Protein AF-A0A948LTP9-F1 (afdb_monomer_lite)

pLDDT: mean 88.84, std 11.48, range [47.78, 98.75]

Foldseek 3Di:
DWFAAPNDTDDDDDDPLLDKDKDKDFAWAAACLVPPPADQFQTHGPDIDIWTDHDDNVVVSVVVVGPDDDDDDDDDVSVVLLVVQVVQVVVCVVVVVCVQADDFWPCVCSNVVVGRRSSNFKGWDPDFQAADAPDQKDKDWDQPLVVQWIKMWIFGRSNTRTTIMIGTTHGGDHPPD

Radius of gyration: 19.8 Å; chains: 1; bounding box: 47×35×59 Å

Structure (mmCIF, N/CA/C/O backbone):
data_AF-A0A948LTP9-F1
#
_entry.id   AF-A0A948LTP9-F1
#
loop_
_atom_site.group_PDB
_atom_site.id
_atom_site.type_symbol
_atom_site.label_atom_id
_atom_site.label_alt_id
_atom_site.label_comp_id
_atom_site.label_asym_id
_atom_site.label_entity_id
_atom_site.label_seq_id
_atom_site.pdbx_PDB_ins_code
_atom_site.Cartn_x
_atom_site.Cartn_y
_atom_site.Cartn_z
_atom_site.occupancy
_atom_site.B_iso_or_equiv
_atom_site.auth_seq_id
_atom_site.auth_comp_id
_atom_site.auth_asym_id
_atom_site.auth_atom_id
_atom_site.pdbx_PDB_model_num
ATOM 1 N N . MET A 1 1 ? 10.833 3.984 -25.593 1.00 68.31 1 MET A N 1
ATOM 2 C CA . MET A 1 1 ? 11.829 3.296 -24.743 1.00 68.31 1 MET A CA 1
ATOM 3 C C . MET A 1 1 ? 13.202 3.771 -25.177 1.00 68.31 1 MET A C 1
ATOM 5 O O . MET A 1 1 ? 13.417 3.860 -26.383 1.00 68.31 1 MET A O 1
ATOM 9 N N . THR A 1 2 ? 14.080 4.126 -24.237 1.00 71.56 2 THR A N 1
ATOM 10 C CA . THR A 1 2 ? 15.446 4.563 -24.564 1.00 71.56 2 THR A CA 1
ATOM 11 C C . THR A 1 2 ? 16.368 3.356 -24.528 1.00 71.56 2 THR A C 1
ATOM 13 O O . THR A 1 2 ? 16.469 2.669 -23.508 1.00 71.56 2 THR A O 1
ATOM 16 N N . PHE A 1 3 ? 17.008 3.082 -25.660 1.00 71.44 3 PHE A N 1
ATOM 17 C CA . PHE A 1 3 ? 18.052 2.076 -25.764 1.00 71.44 3 PHE A CA 1
ATOM 18 C C . PHE A 1 3 ? 19.396 2.755 -25.559 1.00 71.44 3 PHE A C 1
ATOM 20 O O . PHE A 1 3 ? 19.658 3.797 -26.155 1.00 71.44 3 PHE A O 1
ATOM 27 N N . VAL A 1 4 ? 20.246 2.153 -24.731 1.00 69.69 4 VAL A N 1
ATOM 28 C CA . VAL A 1 4 ? 21.626 2.611 -24.562 1.00 69.69 4 VAL A CA 1
ATOM 29 C C . VAL A 1 4 ? 22.533 1.657 -25.325 1.00 69.69 4 VAL A C 1
ATOM 31 O O . VAL A 1 4 ? 22.552 0.453 -25.042 1.00 69.69 4 VAL A O 1
ATOM 34 N N . ARG A 1 5 ? 23.288 2.189 -26.288 1.00 71.56 5 ARG A N 1
ATOM 35 C CA . ARG A 1 5 ? 24.304 1.449 -27.043 1.00 71.56 5 ARG A CA 1
ATOM 36 C C . ARG A 1 5 ? 25.608 2.240 -27.028 1.00 71.56 5 ARG A C 1
ATOM 38 O O . ARG A 1 5 ? 25.656 3.358 -27.525 1.00 71.56 5 ARG A O 1
ATOM 45 N N . ALA A 1 6 ? 26.659 1.665 -26.441 1.00 75.19 6 ALA A N 1
ATOM 46 C CA . ALA A 1 6 ? 27.977 2.309 -26.327 1.00 75.19 6 ALA A CA 1
ATOM 47 C C . ALA A 1 6 ? 27.932 3.740 -25.731 1.00 75.19 6 ALA A C 1
ATOM 49 O O . ALA A 1 6 ? 28.716 4.602 -26.115 1.00 75.19 6 ALA A O 1
ATOM 50 N N . GLY A 1 7 ? 27.001 3.995 -24.803 1.00 74.12 7 GLY A N 1
ATOM 51 C CA . GLY A 1 7 ? 26.814 5.305 -24.163 1.00 74.12 7 GLY A CA 1
ATOM 52 C C . GLY A 1 7 ? 25.967 6.309 -24.953 1.00 74.12 7 GLY A C 1
ATOM 53 O O . GLY A 1 7 ? 25.745 7.411 -24.465 1.00 74.12 7 GLY A O 1
ATOM 54 N N . ILE A 1 8 ? 25.474 5.940 -26.138 1.00 79.06 8 ILE A N 1
ATOM 55 C CA . ILE A 1 8 ? 24.546 6.755 -26.925 1.00 79.06 8 ILE A CA 1
ATOM 56 C C . ILE A 1 8 ? 23.117 6.330 -26.593 1.00 79.06 8 ILE A C 1
ATOM 58 O O . ILE A 1 8 ? 22.782 5.142 -26.639 1.00 79.06 8 ILE A O 1
ATOM 62 N N . GLU A 1 9 ? 22.289 7.313 -26.247 1.00 80.81 9 GLU A N 1
ATOM 63 C CA . GLU A 1 9 ? 20.853 7.141 -26.063 1.00 80.81 9 GLU A CA 1
ATOM 64 C C . GLU A 1 9 ? 20.137 7.233 -27.413 1.00 80.81 9 GLU A C 1
ATOM 66 O O . GLU A 1 9 ? 20.177 8.260 -28.089 1.00 80.81 9 GLU A O 1
ATOM 71 N N . GLU A 1 10 ? 19.450 6.161 -27.799 1.00 80.62 10 GLU A N 1
ATOM 72 C CA . GLU A 1 10 ? 18.602 6.129 -28.986 1.00 80.62 10 GLU A CA 1
ATOM 73 C C . GLU A 1 10 ? 17.141 5.929 -28.580 1.00 80.62 10 GLU A C 1
ATOM 75 O O . GLU A 1 10 ? 16.787 4.996 -27.847 1.00 80.62 10 GLU A O 1
ATOM 80 N N . VAL A 1 11 ? 16.263 6.791 -29.091 1.00 80.12 11 VAL A N 1
ATOM 81 C CA . VAL A 1 11 ? 14.817 6.653 -28.905 1.00 80.12 11 VAL A CA 1
ATOM 82 C C . VAL A 1 11 ? 14.257 5.818 -30.048 1.00 80.12 11 VAL A C 1
ATOM 84 O O . VAL A 1 11 ? 14.273 6.236 -31.202 1.00 80.12 11 VAL A O 1
ATOM 87 N N . HIS A 1 12 ? 13.725 4.642 -29.717 1.00 72.75 12 HIS A N 1
ATOM 88 C CA . HIS A 1 12 ? 13.066 3.763 -30.683 1.00 72.75 12 HIS A CA 1
ATOM 89 C C . HIS A 1 12 ? 11.556 3.728 -30.439 1.00 72.75 12 HIS A C 1
ATOM 91 O O . HIS A 1 12 ? 11.093 3.599 -29.297 1.00 72.75 12 HIS A O 1
ATOM 97 N N . HIS A 1 13 ? 10.791 3.799 -31.528 1.00 75.44 13 HIS A N 1
ATOM 98 C CA . HIS A 1 13 ? 9.351 3.562 -31.527 1.00 75.44 13 HIS A CA 1
ATOM 99 C C . HIS A 1 13 ? 9.099 2.064 -31.722 1.00 75.44 13 HIS A C 1
ATOM 101 O O . HIS A 1 13 ? 9.402 1.508 -32.774 1.00 75.44 13 HIS A O 1
ATOM 107 N N . ILE A 1 14 ? 8.580 1.411 -30.685 1.00 73.38 14 ILE A N 1
ATOM 108 C CA . ILE A 1 14 ? 8.280 -0.026 -30.653 1.00 73.38 14 ILE A CA 1
ATOM 109 C C . ILE A 1 14 ? 6.783 -0.175 -30.410 1.00 73.38 14 ILE A C 1
ATOM 111 O O . ILE A 1 14 ? 6.190 0.658 -29.716 1.00 73.38 14 ILE A O 1
ATOM 115 N N . LYS A 1 15 ? 6.163 -1.201 -30.997 1.00 76.38 15 LYS A N 1
ATOM 116 C CA . LYS A 1 15 ? 4.747 -1.463 -30.748 1.00 76.38 15 LYS A CA 1
ATOM 117 C C . LYS A 1 15 ? 4.542 -1.911 -29.302 1.00 76.38 15 LYS A C 1
ATOM 119 O O . LYS A 1 15 ? 5.395 -2.550 -28.697 1.00 76.38 15 LYS A O 1
ATOM 124 N N . ILE A 1 16 ? 3.397 -1.565 -28.728 1.00 73.44 16 ILE A N 1
ATOM 125 C CA . ILE A 1 16 ? 3.134 -1.820 -27.307 1.00 73.44 16 ILE A CA 1
ATOM 126 C C . ILE A 1 16 ? 3.097 -3.320 -26.954 1.00 73.44 16 ILE A C 1
ATOM 128 O O . ILE A 1 16 ? 3.438 -3.685 -25.838 1.00 73.44 16 ILE A O 1
ATOM 132 N N . ASP A 1 17 ? 2.748 -4.188 -27.906 1.00 76.88 17 ASP A N 1
ATOM 133 C CA . ASP A 1 17 ? 2.694 -5.656 -27.794 1.00 76.88 17 ASP A CA 1
ATOM 134 C C . ASP A 1 17 ? 4.054 -6.362 -28.003 1.00 76.88 17 ASP A C 1
ATOM 136 O O . ASP A 1 17 ? 4.170 -7.591 -27.885 1.00 76.88 17 ASP A O 1
ATOM 140 N N . GLU A 1 18 ? 5.084 -5.582 -28.322 1.00 72.75 18 GLU A N 1
ATOM 141 C CA . GLU A 1 18 ? 6.492 -5.987 -28.398 1.00 72.75 18 GLU A CA 1
ATOM 142 C C . GLU A 1 18 ? 7.266 -5.541 -27.141 1.00 72.75 18 GLU A C 1
ATOM 144 O O . GLU A 1 18 ? 8.338 -6.060 -26.838 1.00 72.75 18 GLU A O 1
ATOM 149 N N . LEU A 1 19 ? 6.712 -4.614 -26.350 1.00 73.38 19 LEU A N 1
ATOM 150 C CA . LEU A 1 19 ? 7.344 -4.150 -25.118 1.00 73.38 19 LEU A CA 1
ATOM 151 C C . LEU A 1 19 ? 7.063 -5.092 -23.937 1.00 73.38 19 LEU A C 1
ATOM 153 O O . LEU A 1 19 ? 5.947 -5.601 -23.798 1.00 73.38 19 LEU A O 1
ATOM 157 N N . PRO A 1 20 ? 8.038 -5.284 -23.026 1.00 76.75 20 PRO A N 1
ATOM 158 C CA . PRO A 1 20 ? 7.723 -5.855 -21.724 1.00 76.75 20 PRO A CA 1
ATOM 159 C C . PRO A 1 20 ? 6.744 -4.952 -20.985 1.00 76.75 20 PRO A C 1
ATOM 161 O O . PRO A 1 20 ? 6.901 -3.729 -20.960 1.00 76.75 20 PRO A O 1
ATOM 164 N N . ILE A 1 21 ? 5.789 -5.558 -20.292 1.00 84.75 21 ILE A N 1
ATOM 165 C CA . ILE A 1 21 ? 4.977 -4.826 -19.330 1.00 84.75 21 ILE A CA 1
ATOM 166 C C . ILE A 1 21 ? 5.709 -4.920 -17.995 1.00 84.75 21 ILE A C 1
ATOM 168 O O . ILE A 1 21 ? 5.758 -5.982 -17.379 1.00 84.75 21 ILE A O 1
ATOM 172 N N . LEU A 1 22 ? 6.326 -3.818 -17.577 1.00 86.81 22 LEU A N 1
ATOM 173 C CA . LEU A 1 22 ? 6.984 -3.695 -16.279 1.00 86.81 22 LEU A CA 1
ATOM 174 C C . LEU A 1 22 ? 6.076 -2.888 -15.357 1.00 86.81 22 LEU A C 1
ATOM 176 O O . LEU A 1 22 ? 5.742 -1.746 -15.663 1.00 86.81 22 LEU A O 1
ATOM 180 N N . LEU A 1 23 ? 5.670 -3.485 -14.241 1.00 90.56 23 LEU A N 1
ATOM 181 C CA . LEU A 1 23 ? 4.913 -2.816 -13.193 1.00 90.56 23 LEU A CA 1
ATOM 182 C C . LEU A 1 23 ? 5.807 -2.627 -11.970 1.00 90.56 23 LEU A C 1
ATOM 184 O O . LEU A 1 23 ? 6.340 -3.591 -11.420 1.00 90.56 23 LEU A O 1
ATOM 188 N N . HIS A 1 24 ? 5.958 -1.375 -11.549 1.00 92.75 24 HIS A N 1
ATOM 189 C CA . HIS A 1 24 ? 6.744 -0.996 -10.382 1.00 92.75 24 HIS A CA 1
ATOM 190 C C . HIS A 1 24 ? 5.844 -0.849 -9.156 1.00 92.75 24 HIS A C 1
ATOM 192 O O . HIS A 1 24 ? 4.963 0.012 -9.110 1.00 92.75 24 HIS A O 1
ATOM 198 N N . PHE A 1 25 ? 6.108 -1.657 -8.137 1.00 95.25 25 PHE A N 1
ATOM 199 C CA . PHE A 1 25 ? 5.407 -1.649 -6.862 1.00 95.25 25 PHE A CA 1
ATOM 200 C C . PHE A 1 25 ? 6.306 -1.043 -5.781 1.00 95.25 25 PHE A C 1
ATOM 202 O O . PHE A 1 25 ? 7.385 -1.578 -5.512 1.00 95.25 25 PHE A O 1
ATOM 209 N N . PRO A 1 26 ? 5.899 0.067 -5.143 1.00 95.88 26 PRO A N 1
ATOM 210 C CA . PRO A 1 26 ? 6.614 0.628 -4.002 1.00 95.88 26 PRO A CA 1
ATOM 211 C C . PRO A 1 26 ? 6.769 -0.398 -2.881 1.00 95.88 26 PRO A C 1
ATOM 213 O O . PRO A 1 26 ? 5.779 -0.980 -2.447 1.00 95.88 26 PRO A O 1
ATOM 216 N N . ILE A 1 27 ? 7.987 -0.582 -2.380 1.00 96.50 27 ILE A N 1
ATOM 217 C CA . ILE A 1 27 ? 8.232 -1.247 -1.099 1.00 96.50 27 ILE A CA 1
ATOM 218 C C . ILE A 1 27 ? 8.278 -0.138 -0.055 1.00 96.50 27 ILE A C 1
ATOM 220 O O . ILE A 1 27 ? 9.200 0.680 -0.046 1.00 96.50 27 ILE A O 1
ATOM 224 N N . LEU A 1 28 ? 7.244 -0.067 0.774 1.00 96.38 28 LEU A N 1
ATOM 225 C CA . LEU A 1 28 ? 7.100 0.925 1.831 1.00 96.38 28 LEU A CA 1
ATOM 226 C C . LEU A 1 28 ? 7.671 0.366 3.133 1.00 96.38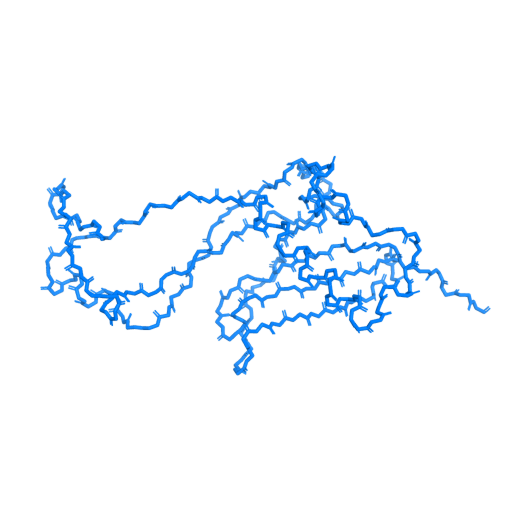 28 LEU A C 1
ATOM 228 O O . LEU A 1 28 ? 7.607 -0.839 3.376 1.00 96.38 28 LEU A O 1
ATOM 232 N N . ALA A 1 29 ? 8.164 1.238 4.006 1.00 95.75 29 ALA A N 1
ATOM 233 C CA . ALA A 1 29 ? 8.444 0.838 5.378 1.00 95.75 29 ALA A CA 1
ATOM 234 C C . ALA A 1 29 ? 7.165 0.286 6.058 1.00 95.75 29 ALA A C 1
ATOM 236 O O . ALA A 1 29 ? 6.051 0.617 5.631 1.00 95.75 29 ALA A O 1
ATOM 237 N N . PRO A 1 30 ? 7.288 -0.553 7.102 1.00 95.06 30 PRO A N 1
ATOM 238 C CA . PRO A 1 30 ? 6.135 -1.020 7.869 1.00 95.06 30 PRO A CA 1
ATOM 239 C C . PRO A 1 30 ? 5.296 0.140 8.441 1.00 95.06 30 PRO A C 1
ATOM 241 O O . PRO A 1 30 ? 5.840 1.224 8.665 1.00 95.06 30 PRO A O 1
ATOM 244 N N . PRO A 1 31 ? 3.999 -0.073 8.747 1.00 95.25 31 PRO A N 1
ATOM 245 C CA . PRO A 1 31 ? 3.162 0.968 9.336 1.00 95.25 31 PRO A CA 1
ATOM 246 C C . PRO A 1 31 ? 3.764 1.521 10.634 1.00 95.25 31 PRO A C 1
ATOM 248 O O . PRO A 1 31 ? 4.018 0.769 11.586 1.00 95.25 31 PRO A O 1
ATOM 251 N N . GLY A 1 32 ? 3.942 2.842 10.699 1.00 94.75 32 GLY A N 1
ATOM 252 C CA . GLY A 1 32 ? 4.568 3.503 11.849 1.00 94.75 32 GLY A CA 1
ATOM 253 C C . GLY A 1 32 ? 3.824 3.289 13.173 1.00 94.75 32 GLY A C 1
ATOM 254 O O . GLY A 1 32 ? 4.449 3.270 14.229 1.00 94.75 32 GLY A O 1
ATOM 255 N N . TYR A 1 33 ? 2.510 3.036 13.142 1.00 94.94 33 TYR A N 1
ATOM 256 C CA . TYR A 1 33 ? 1.733 2.715 14.347 1.00 94.94 33 TYR A CA 1
ATOM 257 C C . TYR A 1 33 ? 2.227 1.450 15.071 1.00 94.94 33 TYR A C 1
ATOM 259 O O . TYR A 1 33 ? 2.124 1.358 16.292 1.00 94.94 33 TYR A O 1
ATOM 267 N N . LEU A 1 34 ? 2.767 0.476 14.332 1.00 91.62 34 LEU A N 1
ATOM 268 C CA . LEU A 1 34 ? 3.302 -0.772 14.891 1.00 91.62 34 LEU A CA 1
ATOM 269 C C . LEU A 1 34 ? 4.828 -0.758 15.024 1.00 91.62 34 LEU A C 1
ATOM 271 O O . LEU A 1 34 ? 5.393 -1.689 15.593 1.00 91.62 34 LEU A O 1
ATOM 275 N N . SER A 1 35 ? 5.485 0.273 14.495 1.00 90.75 35 SER A N 1
ATOM 276 C CA . SER A 1 35 ? 6.937 0.336 14.351 1.00 90.75 35 SER A CA 1
ATOM 277 C C . SER A 1 35 ? 7.464 1.669 14.886 1.00 90.75 35 SER A C 1
ATOM 279 O O . SER A 1 35 ? 7.590 2.637 14.129 1.00 90.75 35 SER A O 1
ATOM 281 N N . PRO A 1 36 ? 7.763 1.745 16.198 1.00 86.94 36 PRO A N 1
ATOM 282 C CA . PRO A 1 36 ? 8.311 2.949 16.809 1.00 86.94 36 PRO A CA 1
ATOM 283 C C . PRO A 1 36 ? 9.575 3.424 16.082 1.00 86.94 36 PRO A C 1
ATOM 285 O O . PRO A 1 36 ? 10.461 2.627 15.782 1.00 86.94 36 PRO A O 1
ATOM 288 N N . GLY A 1 37 ? 9.667 4.728 15.820 1.00 86.56 37 GLY A N 1
ATOM 289 C CA . GLY A 1 37 ? 10.827 5.344 15.165 1.00 86.56 37 GLY A CA 1
ATOM 290 C C . GLY A 1 37 ? 10.741 5.447 13.639 1.00 86.56 37 GLY A C 1
ATOM 291 O O . GLY A 1 37 ? 11.603 6.090 13.044 1.00 86.56 37 GLY A O 1
ATOM 292 N N . ILE A 1 38 ? 9.704 4.889 13.005 1.00 87.38 38 ILE A N 1
ATOM 293 C CA . ILE A 1 38 ? 9.434 5.129 11.581 1.00 87.38 38 ILE A CA 1
ATOM 294 C C . ILE A 1 38 ? 8.707 6.476 11.422 1.00 87.38 38 ILE A C 1
ATOM 296 O O . ILE A 1 38 ? 7.702 6.700 12.104 1.00 87.38 38 ILE A O 1
ATOM 300 N N . PRO A 1 39 ? 9.175 7.380 10.537 1.00 86.31 39 PRO A N 1
ATOM 301 C CA . PRO A 1 39 ? 8.470 8.620 10.230 1.00 86.31 39 PRO A CA 1
ATOM 302 C C . PRO A 1 39 ? 7.032 8.353 9.780 1.00 86.31 39 PRO A C 1
ATOM 304 O O . PRO A 1 39 ? 6.789 7.530 8.899 1.00 86.31 39 PRO A O 1
ATOM 307 N N . THR A 1 40 ? 6.073 9.055 10.384 1.00 90.00 40 THR A N 1
ATOM 308 C CA . THR A 1 40 ? 4.649 8.857 10.077 1.00 90.00 40 THR A CA 1
ATOM 309 C C . THR A 1 40 ? 4.106 9.819 9.029 1.00 90.00 40 THR A C 1
ATOM 311 O O . THR A 1 40 ? 3.020 9.569 8.508 1.00 90.00 40 THR A O 1
ATOM 314 N N . ASP A 1 41 ? 4.845 10.889 8.731 1.00 90.62 41 ASP A N 1
ATOM 315 C CA . ASP A 1 41 ? 4.457 11.894 7.744 1.00 90.62 41 ASP A CA 1
ATOM 316 C C . ASP A 1 41 ? 4.774 11.384 6.330 1.00 90.62 41 ASP A C 1
ATOM 318 O O . ASP A 1 41 ? 5.883 10.923 6.046 1.00 90.62 41 ASP A O 1
ATOM 322 N N . GLY A 1 42 ? 3.788 11.435 5.436 1.00 92.56 42 GLY A N 1
ATOM 323 C CA . GLY A 1 42 ? 3.881 10.862 4.098 1.00 92.56 42 GLY A CA 1
ATOM 324 C C . GLY A 1 42 ? 4.053 9.341 4.137 1.00 92.56 42 GLY A C 1
ATOM 325 O O . GLY A 1 42 ? 3.286 8.644 4.795 1.00 92.56 42 GLY A O 1
ATOM 326 N N . VAL A 1 43 ? 5.028 8.813 3.389 1.00 93.94 43 VAL A N 1
ATOM 327 C CA . VAL A 1 43 ? 5.468 7.408 3.453 1.00 93.94 43 VAL A CA 1
ATOM 328 C C . VAL A 1 43 ? 6.971 7.312 3.235 1.00 93.94 43 VAL A C 1
ATOM 330 O O . VAL A 1 43 ? 7.533 8.039 2.414 1.00 93.94 43 VAL A O 1
ATOM 333 N N . GLN A 1 44 ? 7.614 6.357 3.902 1.00 94.75 44 GLN A N 1
ATOM 334 C CA . GLN A 1 44 ? 9.008 6.023 3.643 1.00 94.75 44 GLN A CA 1
ATOM 335 C C . GLN A 1 44 ? 9.095 4.940 2.561 1.00 94.75 44 GLN A C 1
ATOM 337 O O . GLN A 1 44 ? 8.620 3.822 2.750 1.00 94.75 44 GLN A O 1
ATOM 342 N N . LEU A 1 45 ? 9.706 5.281 1.425 1.00 94.44 45 LEU A N 1
ATOM 343 C CA . LEU A 1 45 ? 10.005 4.336 0.352 1.00 94.44 45 LEU A CA 1
ATOM 344 C C . LEU A 1 45 ? 11.336 3.634 0.649 1.00 94.44 45 LEU A C 1
ATOM 346 O O . LEU A 1 45 ? 12.373 4.288 0.730 1.00 94.44 45 LEU A O 1
ATOM 350 N N . SER A 1 46 ? 11.303 2.314 0.785 1.00 92.69 46 SER A N 1
ATOM 351 C CA . SER A 1 46 ? 12.482 1.474 1.028 1.00 92.69 46 SER A CA 1
ATOM 352 C C . SER A 1 46 ? 13.011 0.820 -0.249 1.00 92.69 46 SER A C 1
ATOM 354 O O . SER A 1 46 ? 14.169 0.416 -0.294 1.00 92.69 46 SER A O 1
ATOM 356 N N . GLY A 1 47 ? 12.188 0.724 -1.295 1.00 93.25 47 GLY A N 1
ATOM 357 C CA . GLY A 1 47 ? 12.593 0.146 -2.572 1.00 93.25 47 GLY A CA 1
ATOM 358 C C . GLY A 1 47 ? 11.459 0.073 -3.587 1.00 93.25 47 GLY A C 1
ATOM 359 O O . GLY A 1 47 ? 10.377 0.623 -3.383 1.00 93.25 47 GLY A O 1
ATOM 360 N N . LEU A 1 48 ? 11.716 -0.629 -4.687 1.00 93.38 48 LEU A N 1
ATOM 361 C CA . LEU A 1 48 ? 10.748 -0.918 -5.740 1.00 93.38 48 LEU A CA 1
ATOM 362 C C . LEU A 1 48 ? 10.844 -2.402 -6.094 1.00 93.38 48 LEU A C 1
ATOM 364 O O . LEU A 1 48 ? 11.936 -2.903 -6.355 1.00 93.38 48 LEU A O 1
ATOM 368 N N . ALA A 1 49 ? 9.706 -3.086 -6.120 1.00 92.56 49 ALA A N 1
ATOM 369 C CA . ALA A 1 49 ? 9.578 -4.403 -6.723 1.00 92.56 49 ALA A CA 1
ATOM 370 C C . ALA A 1 49 ? 9.110 -4.226 -8.171 1.00 92.56 49 ALA A C 1
ATOM 372 O O . ALA A 1 49 ? 8.071 -3.612 -8.415 1.00 92.56 49 ALA A O 1
ATOM 373 N N . THR A 1 50 ? 9.867 -4.747 -9.132 1.00 91.25 50 THR A N 1
ATOM 374 C CA . THR A 1 50 ? 9.480 -4.719 -10.547 1.00 91.25 50 THR A CA 1
ATOM 375 C C . THR A 1 50 ? 8.928 -6.078 -10.934 1.00 91.25 50 THR A C 1
ATOM 377 O O . THR A 1 50 ? 9.679 -7.048 -11.020 1.00 91.25 50 THR A O 1
ATOM 380 N N . VAL A 1 51 ? 7.627 -6.142 -11.200 1.00 89.69 51 VAL A N 1
ATOM 381 C CA . VAL A 1 51 ? 6.985 -7.346 -11.731 1.00 89.69 51 VAL A CA 1
ATOM 382 C C . VAL A 1 51 ? 6.830 -7.206 -13.232 1.00 89.69 51 VAL A C 1
ATOM 384 O O . VAL A 1 51 ? 6.498 -6.142 -13.755 1.00 89.69 51 VAL A O 1
ATOM 387 N N . ARG A 1 52 ? 7.106 -8.297 -13.936 1.00 86.38 52 ARG A N 1
ATOM 388 C CA . ARG A 1 52 ? 7.092 -8.351 -15.389 1.00 86.38 52 ARG A CA 1
ATOM 389 C C . ARG A 1 52 ? 5.938 -9.213 -15.874 1.00 86.38 52 ARG A C 1
ATOM 391 O O . ARG A 1 52 ? 5.816 -10.361 -15.462 1.00 86.38 52 ARG A O 1
ATOM 398 N N . PHE A 1 53 ? 5.195 -8.693 -16.842 1.00 81.62 53 PHE A N 1
ATOM 399 C CA . PHE A 1 53 ? 4.157 -9.409 -17.573 1.00 81.62 53 PHE A CA 1
ATOM 400 C C . PHE A 1 53 ? 4.480 -9.446 -19.070 1.00 81.62 53 PHE A C 1
ATOM 402 O O . PHE A 1 53 ? 5.141 -8.555 -19.612 1.00 81.62 53 PHE A O 1
ATOM 409 N N . GLY A 1 54 ? 3.975 -10.474 -19.751 1.00 77.50 54 GLY A N 1
ATOM 410 C CA . GLY A 1 54 ? 4.107 -10.622 -21.199 1.00 77.50 54 GLY A CA 1
ATOM 411 C C . GLY A 1 54 ? 5.442 -11.223 -21.651 1.00 77.50 54 GLY A C 1
ATOM 412 O O . GLY A 1 54 ? 6.040 -12.047 -20.959 1.00 77.50 54 GLY A O 1
ATOM 413 N N . LYS A 1 55 ? 5.866 -10.860 -22.867 1.00 70.44 55 LYS A N 1
ATOM 414 C CA . LYS A 1 55 ? 7.045 -11.429 -23.541 1.00 70.44 55 LYS A CA 1
ATOM 415 C C . LYS A 1 55 ? 8.348 -11.083 -22.813 1.00 70.44 55 LYS A C 1
ATOM 417 O O . LYS A 1 55 ? 8.451 -10.061 -22.145 1.00 70.44 55 LYS A O 1
ATOM 422 N N . GLU A 1 56 ? 9.360 -11.931 -22.998 1.00 67.38 56 GLU A N 1
ATOM 423 C CA . GLU A 1 56 ? 10.723 -11.749 -22.482 1.00 67.38 56 GLU A CA 1
ATOM 424 C C . GLU A 1 56 ? 11.424 -10.528 -23.135 1.00 67.38 56 GLU A C 1
ATOM 426 O O . GLU A 1 56 ? 11.802 -10.599 -24.307 1.00 67.38 56 GLU A O 1
ATOM 431 N N . PRO A 1 57 ? 11.652 -9.412 -22.410 1.00 57.88 57 PRO A N 1
ATOM 432 C CA . PRO A 1 57 ? 12.247 -8.189 -22.962 1.00 57.88 57 PRO A CA 1
ATOM 433 C C . PRO A 1 57 ? 13.687 -8.322 -23.420 1.00 57.88 57 PRO A C 1
ATOM 435 O O . PRO A 1 57 ? 14.151 -7.585 -24.293 1.00 57.88 57 PRO A O 1
ATOM 438 N N . ILE A 1 58 ? 14.425 -9.225 -22.779 1.00 58.84 58 ILE A N 1
ATOM 439 C CA . ILE A 1 58 ? 15.865 -9.341 -22.971 1.00 58.84 58 ILE A CA 1
ATOM 440 C C . ILE A 1 58 ? 16.174 -9.893 -24.362 1.00 58.84 58 ILE A C 1
ATOM 442 O O . ILE A 1 58 ? 17.225 -9.577 -24.917 1.00 58.84 58 ILE A O 1
ATOM 446 N N . MET A 1 59 ? 15.251 -10.643 -24.963 1.00 56.28 59 MET A N 1
ATOM 447 C CA . MET A 1 59 ? 15.449 -11.194 -26.296 1.00 56.28 59 MET A CA 1
ATOM 448 C C . MET A 1 59 ? 15.430 -10.102 -27.367 1.00 56.28 59 MET A C 1
ATOM 450 O O . MET A 1 59 ? 16.377 -10.019 -28.140 1.00 56.28 59 MET A O 1
ATOM 454 N N . GLU A 1 60 ? 14.449 -9.198 -27.384 1.00 58.41 60 GLU A N 1
ATOM 455 C CA . GLU A 1 60 ? 14.367 -8.167 -28.432 1.00 58.41 60 GLU A CA 1
ATOM 456 C C . GLU A 1 60 ? 15.423 -7.060 -28.288 1.00 58.41 60 GLU A C 1
ATOM 458 O O . GLU A 1 60 ? 16.000 -6.620 -29.286 1.00 58.41 60 GLU A O 1
ATOM 463 N N . ALA A 1 61 ? 15.740 -6.642 -27.057 1.00 59.78 61 ALA A N 1
ATOM 464 C CA . ALA A 1 61 ? 16.777 -5.638 -26.815 1.00 59.78 61 ALA A CA 1
ATOM 465 C C . ALA A 1 61 ? 18.183 -6.160 -27.165 1.00 59.78 61 ALA A C 1
ATOM 467 O O . ALA A 1 61 ? 18.969 -5.444 -27.790 1.00 59.78 61 ALA A O 1
ATOM 468 N N . ARG A 1 62 ? 18.488 -7.428 -26.838 1.00 64.19 62 ARG A N 1
ATOM 469 C CA . ARG A 1 62 ? 19.742 -8.078 -27.258 1.00 64.19 62 ARG A CA 1
ATOM 470 C C . ARG A 1 62 ? 19.784 -8.335 -28.761 1.00 64.19 62 ARG A C 1
ATOM 472 O O . ARG A 1 62 ? 20.828 -8.111 -29.366 1.00 64.19 62 ARG A O 1
ATOM 479 N N . LEU A 1 63 ? 18.669 -8.746 -29.375 1.00 59.00 63 LEU A N 1
ATOM 480 C CA . LEU A 1 63 ? 18.564 -8.926 -30.832 1.00 59.00 63 LEU A CA 1
ATOM 481 C C . LEU A 1 63 ? 18.847 -7.623 -31.590 1.00 59.00 63 LEU A C 1
ATOM 483 O O . LEU A 1 63 ? 19.418 -7.650 -32.676 1.00 59.00 63 LEU A O 1
ATOM 487 N N . LYS A 1 64 ? 18.514 -6.475 -30.992 1.00 66.06 64 LYS A N 1
ATOM 488 C CA . LYS A 1 64 ? 18.850 -5.144 -31.505 1.00 66.06 64 LYS A CA 1
ATOM 489 C C . LYS A 1 64 ? 20.162 -4.596 -30.938 1.00 66.06 64 LYS A C 1
ATOM 491 O O . LYS A 1 64 ? 20.365 -3.393 -30.990 1.00 66.06 64 LYS A O 1
ATOM 496 N N . GLY A 1 65 ? 21.066 -5.416 -30.398 1.00 71.94 65 GLY A N 1
ATOM 497 C CA . GLY A 1 65 ? 22.413 -4.994 -29.986 1.00 71.94 65 GLY A CA 1
ATOM 498 C C . GLY A 1 65 ? 22.456 -3.890 -28.921 1.00 71.94 65 GLY A C 1
ATOM 499 O O . GLY A 1 65 ? 23.385 -3.082 -28.921 1.00 71.94 65 GLY A O 1
ATOM 500 N N . ALA A 1 66 ? 21.437 -3.791 -28.068 1.00 71.62 66 ALA A N 1
ATOM 501 C CA . ALA A 1 66 ? 21.436 -2.861 -26.947 1.00 71.62 66 ALA A CA 1
ATOM 502 C C . ALA A 1 66 ? 22.191 -3.450 -25.752 1.00 71.62 66 ALA A C 1
ATOM 504 O O . ALA A 1 66 ? 22.100 -4.647 -25.474 1.00 71.62 66 ALA A O 1
ATOM 505 N N . THR A 1 67 ? 22.916 -2.600 -25.022 1.00 72.62 67 THR A N 1
ATOM 506 C CA . THR A 1 67 ? 23.665 -3.010 -23.823 1.00 72.62 67 THR A CA 1
ATOM 507 C C . THR A 1 67 ? 22.860 -2.834 -22.537 1.00 72.62 67 THR A C 1
ATOM 509 O O . THR A 1 67 ? 23.236 -3.382 -21.505 1.00 72.62 67 THR A O 1
ATOM 512 N N . GLY A 1 68 ? 21.744 -2.101 -22.590 1.00 67.88 68 GLY A N 1
ATOM 513 C CA . GLY A 1 68 ? 20.863 -1.879 -21.448 1.00 67.88 68 GLY A CA 1
ATOM 514 C C . GLY A 1 68 ? 19.525 -1.247 -21.831 1.00 67.88 68 GLY A C 1
ATOM 515 O O . GLY A 1 68 ? 19.349 -0.738 -22.941 1.00 67.88 68 GLY A O 1
ATOM 516 N N . LEU A 1 69 ? 18.590 -1.294 -20.883 1.00 73.00 69 LEU A N 1
ATOM 517 C CA . LEU A 1 69 ? 17.282 -0.650 -20.936 1.00 73.00 69 LEU A CA 1
ATOM 518 C C . LEU A 1 69 ? 17.196 0.364 -19.795 1.00 73.00 69 LEU A C 1
ATOM 520 O O . LEU A 1 69 ? 17.435 0.004 -18.644 1.00 73.00 69 LEU A O 1
ATOM 524 N N . GLN A 1 70 ? 16.806 1.597 -20.109 1.00 78.00 70 GLN A N 1
ATOM 525 C CA . GLN A 1 70 ? 16.502 2.617 -19.112 1.00 78.00 70 GLN A CA 1
ATOM 526 C C . GLN A 1 70 ? 15.012 2.961 -19.133 1.00 78.00 70 GLN A C 1
ATOM 528 O O . GLN A 1 70 ? 14.444 3.300 -20.175 1.00 78.00 70 GLN A O 1
ATOM 533 N N . VAL A 1 71 ? 14.390 2.895 -17.958 1.00 76.00 71 VAL A N 1
ATOM 534 C CA . VAL A 1 71 ? 13.018 3.345 -17.713 1.00 76.00 71 VAL A CA 1
ATOM 535 C C . VAL A 1 71 ? 13.083 4.438 -16.656 1.00 76.00 71 VAL A C 1
ATOM 537 O O . VAL A 1 71 ? 13.769 4.298 -15.646 1.00 76.00 71 VAL A O 1
ATOM 540 N N . SER A 1 72 ? 12.415 5.559 -16.907 1.00 79.75 72 SER A N 1
ATOM 541 C CA . SER A 1 72 ? 12.361 6.684 -15.977 1.00 79.75 72 SER A CA 1
ATOM 542 C C . SER A 1 72 ? 10.910 6.994 -15.658 1.00 79.75 72 SER A C 1
ATOM 544 O O . SER A 1 72 ? 10.137 7.362 -16.540 1.00 79.75 72 SER A O 1
ATOM 546 N N . GLU A 1 73 ? 10.552 6.851 -14.387 1.00 81.62 73 GLU A N 1
ATOM 547 C CA . GLU A 1 73 ? 9.196 7.055 -13.892 1.00 81.62 73 GLU A CA 1
ATOM 548 C C . GLU A 1 73 ? 9.200 7.989 -12.685 1.00 81.62 73 GLU A C 1
ATOM 550 O O . GLU A 1 73 ? 10.129 8.014 -11.877 1.00 81.62 73 GLU A O 1
ATOM 555 N N . LYS A 1 74 ? 8.134 8.784 -12.556 1.00 88.44 74 LYS A N 1
ATOM 556 C CA . LYS A 1 74 ? 7.893 9.596 -11.363 1.00 88.44 74 LYS A CA 1
ATOM 557 C C . LYS A 1 74 ? 6.972 8.823 -10.429 1.00 88.44 74 LYS A C 1
ATOM 559 O O . LYS A 1 74 ? 5.769 8.745 -10.675 1.00 88.44 74 LYS A O 1
ATOM 564 N N . HIS A 1 75 ? 7.519 8.298 -9.341 1.00 89.12 75 HIS A N 1
ATOM 565 C CA . HIS A 1 75 ? 6.717 7.623 -8.326 1.00 89.12 75 HIS A CA 1
ATOM 566 C C . HIS A 1 75 ? 6.027 8.633 -7.402 1.00 89.12 75 HIS A C 1
ATOM 568 O O . HIS A 1 75 ? 6.602 9.649 -7.012 1.00 89.12 75 HIS A O 1
ATOM 574 N N . LYS A 1 76 ? 4.776 8.338 -7.031 1.00 95.31 76 LYS A N 1
ATOM 575 C CA . LYS A 1 76 ? 3.993 9.095 -6.042 1.00 95.31 76 LYS A CA 1
ATOM 576 C C . LYS A 1 76 ? 3.615 8.165 -4.884 1.00 95.31 76 LYS A C 1
ATOM 578 O O . LYS A 1 76 ? 2.459 7.751 -4.799 1.00 95.31 76 LYS A O 1
ATOM 583 N N . PRO A 1 77 ? 4.567 7.793 -4.013 1.00 95.69 77 PRO A N 1
ATOM 584 C CA . PRO A 1 77 ? 4.362 6.712 -3.051 1.00 95.69 77 PRO A CA 1
ATOM 585 C C . PRO A 1 77 ? 3.259 7.035 -2.028 1.00 95.69 77 PRO A C 1
ATOM 587 O O . PRO A 1 77 ? 2.485 6.151 -1.678 1.00 95.69 77 PRO A O 1
ATOM 590 N N . VAL A 1 78 ? 3.079 8.308 -1.648 1.00 96.88 78 VAL A N 1
ATOM 591 C CA . VAL A 1 78 ? 1.949 8.751 -0.804 1.00 96.88 78 VAL A CA 1
ATOM 592 C C . VAL A 1 78 ? 0.601 8.521 -1.496 1.00 96.88 78 VAL A C 1
ATOM 594 O O . VAL A 1 78 ? -0.333 8.002 -0.889 1.00 96.88 78 VAL A O 1
ATOM 597 N N . ALA A 1 79 ? 0.487 8.870 -2.781 1.00 97.31 79 ALA A N 1
ATOM 598 C CA . ALA A 1 79 ? -0.747 8.662 -3.539 1.00 97.31 79 ALA A CA 1
ATOM 599 C C . ALA A 1 79 ? -1.052 7.166 -3.715 1.00 97.31 79 ALA A C 1
ATOM 601 O O . ALA A 1 79 ? -2.205 6.757 -3.593 1.00 97.31 79 ALA A O 1
ATOM 602 N N . PHE A 1 80 ? -0.014 6.356 -3.938 1.00 97.69 80 PHE A N 1
ATOM 603 C CA . PHE A 1 80 ? -0.125 4.902 -3.983 1.00 97.69 80 PHE A CA 1
ATOM 604 C C . PHE A 1 80 ? -0.610 4.334 -2.640 1.00 97.69 80 PHE A C 1
ATOM 606 O O . PHE A 1 80 ? -1.593 3.601 -2.609 1.00 97.69 80 PHE A O 1
ATOM 613 N N . ALA A 1 81 ? -0.014 4.738 -1.515 1.00 98.19 81 ALA A N 1
ATOM 614 C CA . ALA A 1 81 ? -0.449 4.302 -0.188 1.00 98.19 81 ALA A CA 1
ATOM 615 C C . ALA A 1 81 ? -1.898 4.715 0.129 1.00 98.19 81 ALA A C 1
ATOM 617 O O . ALA A 1 81 ? -2.661 3.920 0.674 1.00 98.19 81 ALA A O 1
ATOM 618 N N . ARG A 1 82 ? -2.329 5.920 -0.279 1.00 98.38 82 ARG A N 1
ATOM 619 C CA . ARG A 1 82 ? -3.737 6.348 -0.157 1.00 98.38 82 ARG A CA 1
ATOM 620 C C . ARG A 1 82 ? -4.677 5.495 -1.010 1.00 98.38 82 ARG A C 1
ATOM 622 O O . ARG A 1 82 ? -5.783 5.201 -0.569 1.00 98.38 82 ARG A O 1
ATOM 629 N N . MET A 1 83 ? -4.262 5.087 -2.211 1.00 98.38 83 MET A N 1
ATOM 630 C CA . MET A 1 83 ? -5.030 4.153 -3.042 1.00 98.38 83 MET A CA 1
ATOM 631 C C . MET A 1 83 ? -5.183 2.795 -2.346 1.00 98.38 83 MET A C 1
ATOM 633 O O . MET A 1 83 ? -6.299 2.294 -2.249 1.00 98.38 83 MET A O 1
ATOM 637 N N . ILE A 1 84 ? -4.096 2.241 -1.804 1.00 98.69 84 ILE A N 1
ATOM 638 C CA . ILE A 1 84 ? -4.129 0.991 -1.032 1.00 98.69 84 ILE A CA 1
ATOM 639 C C . ILE A 1 84 ? -5.076 1.108 0.172 1.00 98.69 84 ILE A C 1
ATOM 641 O O . ILE A 1 84 ? -5.934 0.248 0.363 1.00 98.69 84 ILE A O 1
ATOM 645 N N . ALA A 1 85 ? -5.003 2.205 0.932 1.00 98.69 85 ALA A N 1
ATOM 646 C CA . ALA A 1 85 ? -5.915 2.444 2.049 1.00 98.69 85 ALA A CA 1
ATOM 647 C C . ALA A 1 85 ? -7.384 2.546 1.616 1.00 98.69 85 ALA A C 1
ATOM 649 O O . ALA A 1 85 ? -8.254 2.022 2.306 1.00 98.69 85 ALA A O 1
ATOM 650 N N . LYS A 1 86 ? -7.674 3.175 0.467 1.00 98.62 86 LYS A N 1
ATOM 651 C CA . LYS A 1 86 ? -9.035 3.228 -0.095 1.00 98.62 86 LYS A CA 1
ATOM 652 C C . LYS A 1 86 ? -9.570 1.837 -0.425 1.00 98.62 86 LYS A C 1
ATOM 654 O O . LYS A 1 86 ? -10.731 1.567 -0.123 1.00 98.62 86 LYS A O 1
ATOM 659 N N . ILE A 1 87 ? -8.745 0.974 -1.023 1.00 98.75 87 ILE A N 1
ATOM 660 C CA . ILE A 1 87 ? -9.111 -0.416 -1.337 1.00 98.75 87 ILE A CA 1
ATOM 661 C C . ILE A 1 87 ? -9.441 -1.167 -0.045 1.00 98.75 87 ILE A C 1
ATOM 663 O O . ILE A 1 87 ? -10.543 -1.692 0.084 1.00 98.75 87 ILE A O 1
ATOM 667 N N . ALA A 1 88 ? -8.529 -1.137 0.931 1.00 98.75 88 ALA A N 1
ATOM 668 C CA . ALA A 1 88 ? -8.704 -1.774 2.234 1.00 98.75 88 ALA A CA 1
ATOM 669 C C . ALA A 1 88 ? -9.970 -1.297 2.964 1.00 98.75 88 ALA A C 1
ATOM 671 O O . ALA A 1 88 ? -10.782 -2.114 3.390 1.00 98.75 88 ALA A O 1
ATOM 672 N N . TYR A 1 89 ? -10.159 0.022 3.074 1.00 98.69 89 TYR A N 1
ATOM 673 C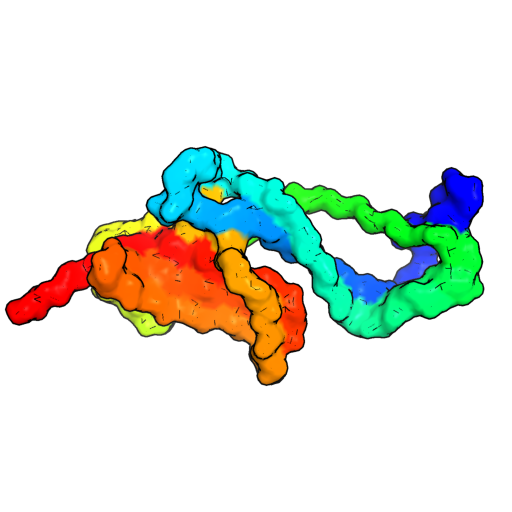 CA . TYR A 1 89 ? -11.316 0.622 3.739 1.00 98.69 89 TYR A CA 1
ATOM 674 C C . TYR A 1 89 ? -12.630 0.225 3.058 1.00 98.69 89 TYR A C 1
ATOM 676 O O . TYR A 1 89 ? -13.570 -0.199 3.726 1.00 98.69 89 TYR A O 1
ATOM 684 N N . SER A 1 90 ? -12.694 0.331 1.727 1.00 98.56 90 SER A N 1
ATOM 685 C CA . SER A 1 90 ? -13.921 0.042 0.974 1.00 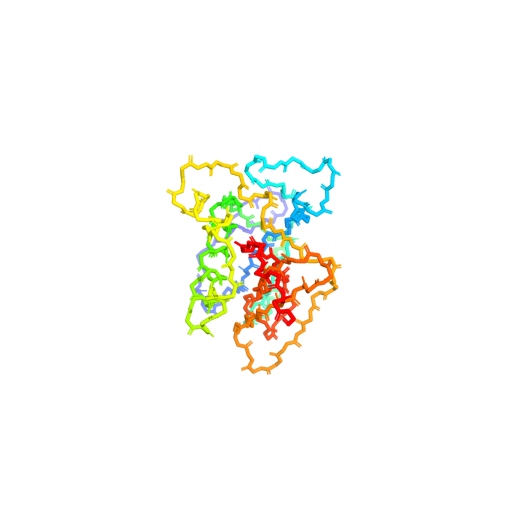98.56 90 SER A CA 1
ATOM 686 C C . SER A 1 90 ? -14.278 -1.439 1.031 1.00 98.56 90 SER A C 1
ATOM 688 O O . SER A 1 90 ? -15.447 -1.779 1.186 1.00 98.56 90 SER A O 1
ATOM 690 N N . PHE A 1 91 ? -13.274 -2.315 0.948 1.00 98.56 91 PHE A N 1
ATOM 691 C CA . PHE A 1 91 ? -13.470 -3.754 1.066 1.00 98.56 91 PHE A CA 1
ATOM 692 C C . PHE A 1 91 ? -13.946 -4.138 2.472 1.00 98.56 91 PHE A C 1
ATOM 694 O O . PHE A 1 91 ? -14.972 -4.792 2.608 1.00 98.56 91 PHE A O 1
ATOM 701 N N . ALA A 1 92 ? -13.287 -3.649 3.528 1.00 98.38 92 ALA A N 1
ATOM 702 C CA . ALA A 1 92 ? -13.718 -3.905 4.904 1.00 98.38 92 ALA A CA 1
ATOM 703 C C . ALA A 1 92 ? -15.126 -3.365 5.201 1.00 98.38 92 ALA A C 1
ATOM 705 O O . ALA A 1 92 ? -15.869 -3.965 5.979 1.00 98.38 92 ALA A O 1
ATOM 706 N N . TYR A 1 93 ? -15.508 -2.241 4.586 1.00 98.00 93 TYR A N 1
ATOM 707 C CA . TYR A 1 93 ? -16.870 -1.721 4.667 1.00 98.00 93 TYR A CA 1
ATOM 708 C C . TYR A 1 93 ? -17.872 -2.647 3.968 1.00 98.00 93 TYR A C 1
ATOM 710 O O . TYR A 1 93 ? -18.901 -2.974 4.554 1.00 98.00 93 TYR A O 1
ATOM 718 N N . ALA A 1 94 ? -17.560 -3.103 2.751 1.00 98.25 94 ALA A N 1
ATOM 719 C CA . ALA A 1 94 ? -18.411 -4.014 1.985 1.00 98.25 94 ALA A CA 1
ATOM 720 C C . ALA A 1 94 ? -18.613 -5.369 2.688 1.00 98.25 94 ALA A C 1
ATOM 722 O O . ALA A 1 94 ? -19.727 -5.883 2.704 1.00 98.25 94 ALA A O 1
ATOM 723 N N . GLU A 1 95 ? -17.573 -5.893 3.341 1.00 97.69 95 GLU A N 1
ATOM 724 C CA . GLU A 1 95 ? -17.624 -7.126 4.142 1.00 97.69 95 GLU A CA 1
ATOM 725 C C . GLU A 1 95 ? -18.308 -6.935 5.512 1.00 97.69 95 GLU A C 1
ATOM 727 O O . GLU A 1 95 ? -18.436 -7.874 6.295 1.00 97.69 95 GLU A O 1
ATOM 732 N N . GLY A 1 96 ? -18.724 -5.711 5.857 1.00 97.50 96 GLY A N 1
ATOM 733 C CA . GLY A 1 96 ? -19.357 -5.398 7.139 1.00 97.50 96 GLY A CA 1
ATOM 734 C C . GLY A 1 96 ? -18.408 -5.393 8.344 1.00 97.50 96 GLY A C 1
ATOM 735 O O . GLY A 1 96 ? -18.855 -5.117 9.458 1.00 97.50 96 GLY A O 1
ATOM 736 N N . ALA A 1 97 ? -17.106 -5.619 8.148 1.00 97.19 97 ALA A N 1
ATOM 737 C CA . ALA A 1 97 ? -16.102 -5.666 9.215 1.00 97.19 97 ALA A CA 1
ATOM 738 C C . ALA A 1 97 ? -15.952 -4.327 9.961 1.00 97.19 97 ALA A C 1
ATOM 740 O O . ALA A 1 97 ? -15.603 -4.294 11.141 1.00 97.19 97 ALA A O 1
ATOM 741 N N . MET A 1 98 ? -16.274 -3.209 9.302 1.00 97.00 98 MET A N 1
ATOM 742 C CA . MET A 1 98 ? -16.272 -1.882 9.932 1.00 97.00 98 MET A CA 1
ATOM 743 C C . MET A 1 98 ? -17.290 -1.759 11.080 1.00 97.00 98 MET A C 1
ATOM 745 O O . MET A 1 98 ? -17.105 -0.922 11.961 1.00 97.00 98 MET A O 1
ATOM 749 N N . ASN A 1 99 ? -18.332 -2.601 11.124 1.00 95.94 99 ASN A N 1
ATOM 750 C CA . ASN A 1 99 ? -19.321 -2.597 12.210 1.00 95.94 99 ASN A CA 1
ATOM 751 C C . ASN A 1 99 ? -18.721 -3.001 13.564 1.00 95.94 99 ASN A C 1
ATOM 753 O O . ASN A 1 99 ? -19.248 -2.621 14.616 1.00 95.94 99 ASN A O 1
ATOM 757 N N . ASP A 1 100 ? -17.607 -3.729 13.547 1.00 94.94 100 ASP A N 1
ATOM 758 C CA . ASP A 1 100 ? -16.913 -4.182 14.749 1.00 94.94 100 ASP A CA 1
ATOM 759 C C . ASP A 1 100 ? -15.967 -3.121 15.313 1.00 94.94 100 ASP A C 1
ATOM 761 O O . ASP A 1 100 ? -15.406 -3.311 16.391 1.00 94.94 100 ASP A O 1
ATOM 765 N N . MET A 1 101 ? -15.779 -1.996 14.620 1.00 95.56 101 MET A N 1
ATOM 766 C CA . MET A 1 101 ? -14.867 -0.946 15.053 1.00 95.56 101 MET A CA 1
ATOM 767 C C . MET A 1 101 ? -15.471 0.006 16.084 1.00 95.56 101 MET A C 1
ATOM 769 O O . MET A 1 101 ? -16.673 0.274 16.116 1.00 95.56 101 MET A O 1
ATOM 773 N N . TYR A 1 102 ? -14.596 0.555 16.923 1.00 93.12 102 TYR A N 1
ATOM 774 C CA . TYR A 1 102 ? -14.887 1.688 17.789 1.00 93.12 102 TYR A CA 1
ATOM 775 C C . TYR A 1 102 ? -14.403 2.989 17.137 1.00 93.12 102 TYR A C 1
ATOM 777 O O . TYR A 1 102 ? -13.210 3.145 16.871 1.00 93.12 102 TYR A O 1
ATOM 785 N N . GLY A 1 103 ? -15.319 3.941 16.952 1.00 93.44 103 GLY A N 1
ATOM 786 C CA . GLY A 1 103 ? -15.016 5.256 16.385 1.00 93.44 103 GLY A CA 1
ATOM 787 C C . GLY A 1 103 ? -14.780 5.243 14.873 1.00 93.44 103 GLY A C 1
ATOM 788 O O . GLY A 1 103 ? -15.119 4.289 14.174 1.00 93.44 103 GLY A O 1
ATOM 789 N N . GLU A 1 104 ? -14.223 6.342 14.369 1.00 95.00 104 GLU A N 1
ATOM 790 C CA . GLU A 1 104 ? -13.894 6.500 12.952 1.00 95.00 104 GLU A CA 1
ATOM 791 C C . GLU A 1 104 ? -12.622 5.738 12.559 1.00 95.00 104 GLU A C 1
ATOM 793 O O . GLU A 1 104 ? -11.754 5.439 13.384 1.00 95.00 104 GLU A O 1
ATOM 798 N N . SER A 1 105 ? -12.494 5.444 11.264 1.00 97.69 105 SER A N 1
ATOM 799 C CA . SER A 1 105 ? -11.309 4.776 10.735 1.00 97.69 105 SER A CA 1
ATOM 800 C C . SER A 1 105 ? -10.078 5.670 10.754 1.00 97.69 105 SER A C 1
ATOM 802 O O . SER A 1 105 ? -10.118 6.815 10.308 1.00 97.69 105 SER A O 1
ATOM 804 N N . PHE A 1 106 ? -8.950 5.103 11.183 1.00 97.94 106 PHE A N 1
ATOM 805 C CA . PHE A 1 106 ? -7.665 5.796 11.264 1.00 97.94 106 PHE A CA 1
ATOM 806 C C . PHE A 1 106 ? -7.170 6.291 9.903 1.00 97.94 106 PHE A C 1
ATOM 808 O O . PHE A 1 106 ? -6.516 7.328 9.822 1.00 97.94 106 PHE A O 1
ATOM 815 N N . VAL A 1 107 ? -7.512 5.585 8.823 1.00 98.00 107 VAL A N 1
ATOM 816 C CA . VAL A 1 107 ? -7.068 5.947 7.472 1.00 98.00 107 VAL A CA 1
ATOM 817 C C . VAL A 1 107 ? -7.927 7.016 6.808 1.00 98.00 107 VAL A C 1
ATOM 819 O O . VAL A 1 107 ? -7.481 7.598 5.821 1.00 98.00 107 VAL A O 1
ATOM 822 N N . LEU A 1 108 ? -9.132 7.299 7.314 1.00 97.75 108 LEU A N 1
ATOM 823 C CA . LEU A 1 108 ? -10.088 8.163 6.617 1.00 97.75 108 LEU A CA 1
ATOM 824 C C . LEU A 1 108 ? -9.568 9.604 6.418 1.00 97.75 108 LEU A C 1
ATOM 826 O O . LEU A 1 108 ? -9.582 10.058 5.270 1.00 97.75 108 LEU A O 1
ATOM 830 N N . PRO A 1 109 ? -8.989 10.288 7.430 1.00 97.69 109 PRO A N 1
ATOM 831 C CA . PRO A 1 109 ? -8.415 11.623 7.227 1.00 97.69 109 PRO A CA 1
ATOM 832 C C . PRO A 1 109 ? -7.292 11.637 6.179 1.00 97.69 109 PRO A C 1
ATOM 834 O O . PRO A 1 109 ? -7.178 12.559 5.370 1.00 97.69 109 PRO A O 1
ATOM 837 N N . ALA A 1 110 ? -6.472 10.582 6.139 1.00 97.00 110 ALA A N 1
ATOM 838 C CA . ALA A 1 110 ? -5.383 10.462 5.172 1.00 97.00 110 ALA A CA 1
ATOM 839 C C . ALA A 1 110 ? -5.889 10.158 3.750 1.00 97.00 110 ALA A C 1
ATOM 841 O O . ALA A 1 110 ? -5.354 10.680 2.770 1.00 97.00 110 ALA A O 1
ATOM 842 N N . ILE A 1 111 ? -6.947 9.353 3.625 1.00 97.75 111 ILE A N 1
ATOM 843 C CA . ILE A 1 111 ? -7.645 9.060 2.365 1.00 97.75 111 ILE A CA 1
ATOM 844 C C . ILE A 1 111 ? -8.241 10.333 1.751 1.00 97.75 111 ILE A C 1
ATOM 846 O O . ILE A 1 111 ? -8.138 10.526 0.534 1.00 97.75 111 ILE A O 1
ATOM 850 N N . LEU A 1 112 ? -8.846 11.183 2.586 1.00 97.62 112 LEU A N 1
ATOM 851 C CA . LEU A 1 112 ? -9.464 12.454 2.195 1.00 97.62 112 LEU A CA 1
ATOM 852 C C . LEU A 1 112 ? -8.435 13.571 1.957 1.00 97.62 112 LEU A C 1
ATOM 854 O O . LEU A 1 112 ? -8.765 14.599 1.374 1.00 97.62 112 LEU A O 1
ATOM 858 N N . GLY A 1 113 ? -7.173 13.352 2.337 1.00 95.00 113 GLY A N 1
ATOM 859 C CA . GLY A 1 113 ? -6.099 14.335 2.191 1.00 95.00 113 GLY A CA 1
ATOM 860 C C . GLY A 1 113 ? -6.115 15.432 3.257 1.00 95.00 113 GLY A C 1
ATOM 861 O O . GLY A 1 113 ? -5.419 16.428 3.100 1.00 95.00 113 GLY A O 1
ATOM 862 N N . GLU A 1 114 ? -6.874 15.243 4.334 1.00 97.25 114 GLU A N 1
ATOM 863 C CA . GLU A 1 114 ? -6.967 16.167 5.469 1.00 97.25 114 GLU A CA 1
ATOM 864 C C . GLU A 1 114 ? -5.709 16.122 6.343 1.00 97.25 114 GLU A C 1
ATOM 866 O O . GLU A 1 114 ? -5.353 17.107 6.987 1.00 97.25 114 GLU A O 1
ATOM 871 N N . ARG A 1 115 ? -5.028 14.970 6.369 1.00 95.62 115 ARG A N 1
ATOM 872 C CA . ARG A 1 115 ? -3.776 14.754 7.102 1.00 95.62 115 ARG A CA 1
ATOM 873 C C . ARG A 1 115 ? -2.790 13.967 6.258 1.00 95.62 115 ARG A C 1
ATOM 875 O O . ARG A 1 115 ? -3.172 13.022 5.569 1.00 95.62 115 ARG A O 1
ATOM 882 N N . ASP A 1 116 ? -1.510 14.308 6.351 1.00 94.38 116 ASP A N 1
ATOM 883 C CA . ASP A 1 116 ? -0.451 13.596 5.633 1.00 94.38 116 ASP A CA 1
ATOM 884 C C . ASP A 1 116 ? 0.215 12.513 6.489 1.00 94.38 116 ASP A C 1
ATOM 886 O O . ASP A 1 116 ? 1.429 12.445 6.577 1.00 94.38 116 ASP A O 1
ATOM 890 N N . GLU A 1 117 ? -0.581 11.663 7.143 1.00 95.88 117 GLU A N 1
ATOM 891 C CA . GLU A 1 117 ? -0.087 10.625 8.066 1.00 95.88 117 GLU A CA 1
ATOM 892 C C . GLU A 1 117 ? -0.264 9.194 7.526 1.00 95.88 117 GLU A C 1
ATOM 894 O O . GLU A 1 117 ? -0.376 8.237 8.288 1.00 95.88 117 GLU A O 1
ATOM 899 N N . ILE A 1 118 ? -0.351 9.014 6.201 1.00 97.88 118 ILE A N 1
ATOM 900 C CA . ILE A 1 118 ? -0.727 7.715 5.615 1.00 97.88 118 ILE A CA 1
ATOM 901 C C . ILE A 1 118 ? 0.276 6.595 5.948 1.00 97.88 118 ILE A C 1
ATOM 903 O O . ILE A 1 118 ? -0.141 5.461 6.174 1.00 97.88 118 ILE A O 1
ATOM 907 N N . GLY A 1 119 ? 1.572 6.901 6.061 1.00 97.38 119 GLY A N 1
ATOM 908 C CA . GLY A 1 119 ? 2.632 5.958 6.440 1.00 97.38 119 GLY A CA 1
ATOM 909 C C . GLY A 1 119 ? 2.560 5.499 7.896 1.00 97.38 119 GLY A C 1
ATOM 910 O O . GLY A 1 119 ? 3.143 4.480 8.264 1.00 97.38 119 GLY A O 1
ATOM 911 N N . ARG A 1 120 ? 1.778 6.187 8.736 1.00 97.69 120 ARG A N 1
ATOM 912 C CA . ARG A 1 120 ? 1.410 5.676 10.062 1.00 97.69 120 ARG A CA 1
ATOM 913 C C . ARG A 1 120 ? 0.591 4.391 9.965 1.00 97.69 120 ARG A C 1
ATOM 915 O O . ARG A 1 120 ? 0.7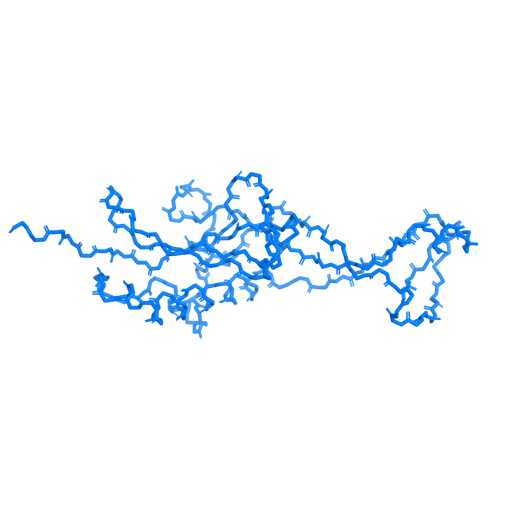40 3.511 10.811 1.00 97.69 120 ARG A O 1
ATOM 922 N N . TRP A 1 121 ? -0.270 4.308 8.954 1.00 98.06 121 TRP A N 1
ATOM 923 C CA . TRP A 1 121 ? -1.327 3.303 8.846 1.00 98.06 121 TRP A CA 1
ATOM 924 C C . TRP A 1 121 ? -1.079 2.270 7.751 1.00 98.06 121 TRP A C 1
ATOM 926 O O . TRP A 1 121 ? -1.574 1.151 7.866 1.00 98.06 121 TRP A O 1
ATOM 936 N N . VAL A 1 122 ? -0.337 2.642 6.706 1.00 98.25 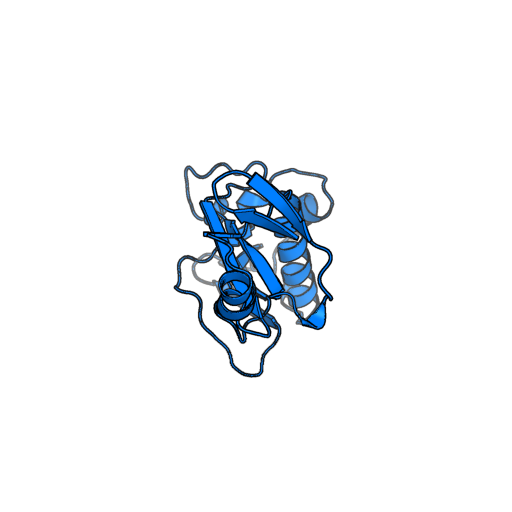122 VAL A N 1
ATOM 937 C CA . VAL A 1 122 ? -0.073 1.821 5.519 1.00 98.25 122 VAL A CA 1
ATOM 938 C C . VAL A 1 122 ? 1.415 1.525 5.403 1.00 98.25 122 VAL A C 1
ATOM 940 O O . VAL A 1 122 ? 2.236 2.433 5.511 1.00 98.25 122 VAL A O 1
ATOM 943 N N . GLY A 1 123 ? 1.754 0.274 5.107 1.00 97.50 123 GLY A N 1
ATOM 944 C CA . GLY A 1 123 ? 3.130 -0.154 4.867 1.00 97.50 123 GLY A CA 1
ATOM 945 C C . GLY A 1 123 ? 3.200 -1.497 4.149 1.00 97.50 123 GLY A C 1
ATOM 946 O O . GLY A 1 123 ? 2.177 -2.155 3.956 1.00 97.50 123 GLY A O 1
ATOM 947 N N . THR A 1 124 ? 4.396 -1.910 3.737 1.00 97.31 124 THR A N 1
ATOM 948 C CA . THR A 1 124 ? 4.605 -3.242 3.149 1.00 97.31 124 THR A CA 1
ATOM 949 C C . THR A 1 124 ? 4.791 -4.268 4.265 1.00 97.31 124 THR A C 1
ATOM 951 O O . THR A 1 124 ? 5.485 -4.005 5.249 1.00 97.31 124 THR A O 1
ATOM 954 N N . LEU A 1 125 ? 4.134 -5.421 4.139 1.00 94.12 125 LEU A N 1
ATOM 955 C CA . LEU A 1 125 ? 4.304 -6.527 5.078 1.00 94.12 125 LEU A CA 1
ATOM 956 C C . LEU A 1 125 ? 5.679 -7.174 4.871 1.00 94.12 125 LEU A C 1
ATOM 958 O O . LEU A 1 125 ? 6.169 -7.258 3.750 1.00 94.12 125 LEU A O 1
ATOM 962 N N . SER A 1 126 ? 6.315 -7.609 5.958 1.00 83.38 126 SER A N 1
ATOM 963 C CA . SER A 1 126 ? 7.695 -8.121 5.952 1.00 83.38 126 SER A CA 1
ATOM 964 C C . SER A 1 126 ? 7.852 -9.528 5.373 1.00 83.38 126 SER A C 1
ATOM 966 O O . SER A 1 126 ? 8.979 -9.988 5.192 1.00 83.38 126 SER A O 1
ATOM 968 N N . ASP A 1 127 ? 6.747 -10.227 5.131 1.00 83.75 127 ASP A N 1
ATOM 969 C CA . ASP A 1 127 ? 6.767 -11.564 4.555 1.00 83.75 127 ASP A CA 1
ATOM 970 C C . ASP A 1 127 ? 7.242 -11.517 3.100 1.00 83.75 127 ASP A C 1
ATOM 972 O O . ASP A 1 127 ? 6.978 -10.564 2.364 1.00 83.75 127 ASP A O 1
ATOM 976 N N . ALA A 1 128 ? 7.930 -12.576 2.667 1.00 82.62 128 ALA A N 1
ATOM 977 C CA . ALA A 1 128 ? 8.268 -12.735 1.260 1.00 82.62 128 ALA A CA 1
ATOM 978 C C . ALA A 1 128 ? 6.984 -12.704 0.403 1.00 82.62 128 ALA A C 1
ATOM 980 O O . ALA A 1 128 ? 5.981 -13.296 0.824 1.00 82.62 128 ALA A O 1
ATOM 981 N N . PRO A 1 129 ? 7.002 -12.063 -0.785 1.00 84.88 129 PRO A N 1
ATOM 982 C CA . PRO A 1 129 ? 5.869 -12.075 -1.702 1.00 84.88 129 PRO A CA 1
ATOM 983 C C . PRO A 1 129 ? 5.370 -13.500 -1.938 1.00 84.88 129 PRO A C 1
ATOM 985 O O . PRO A 1 129 ? 6.140 -14.385 -2.313 1.00 84.88 129 PRO A O 1
ATOM 988 N N . ARG A 1 130 ? 4.079 -13.728 -1.696 1.00 89.94 130 ARG A N 1
ATOM 989 C CA . ARG A 1 130 ? 3.423 -15.014 -1.954 1.00 89.94 130 ARG A CA 1
ATOM 990 C C . ARG A 1 130 ? 2.585 -14.892 -3.213 1.00 89.94 130 ARG A C 1
ATOM 992 O O . ARG A 1 130 ? 1.927 -13.878 -3.410 1.00 89.94 130 ARG A O 1
ATOM 999 N N . THR A 1 131 ? 2.596 -15.923 -4.046 1.00 93.12 131 THR A N 1
ATOM 1000 C CA . THR A 1 131 ? 1.752 -15.979 -5.240 1.00 93.12 131 THR A CA 1
ATOM 1001 C C . THR A 1 131 ? 0.477 -16.768 -4.964 1.00 93.12 131 THR A C 1
ATOM 1003 O O . THR A 1 131 ? 0.466 -17.766 -4.241 1.00 93.12 131 THR A O 1
ATOM 1006 N N . HIS A 1 132 ? -0.615 -16.318 -5.568 1.00 93.62 132 HIS A N 1
ATOM 1007 C CA . HIS A 1 132 ? -1.960 -16.862 -5.456 1.00 93.62 132 HIS A CA 1
ATOM 1008 C C . HIS A 1 132 ? -2.513 -17.087 -6.874 1.00 93.62 132 HIS A C 1
ATOM 1010 O O . HIS A 1 132 ? -3.214 -16.224 -7.410 1.00 93.62 132 HIS A O 1
ATOM 1016 N N . PRO A 1 133 ? -2.170 -18.220 -7.521 1.00 93.06 133 PRO A N 1
ATOM 1017 C CA . PRO A 1 133 ? -2.545 -18.483 -8.908 1.00 93.06 133 PRO A CA 1
ATOM 1018 C C . PRO A 1 133 ? -4.055 -18.378 -9.143 1.00 93.06 133 PRO A C 1
ATOM 1020 O O . PRO A 1 133 ? -4.847 -18.948 -8.396 1.00 93.06 133 PRO A O 1
ATOM 1023 N N . GLY A 1 134 ? -4.450 -17.669 -10.204 1.00 92.88 134 GLY A N 1
ATOM 1024 C CA . GLY A 1 134 ? -5.858 -17.457 -10.562 1.00 92.88 134 GLY A CA 1
ATOM 1025 C C . GLY A 1 134 ? -6.545 -16.303 -9.823 1.00 92.88 134 GLY A C 1
ATOM 1026 O O . GLY A 1 134 ? -7.694 -15.994 -10.136 1.00 92.88 134 GLY A O 1
ATOM 1027 N N . THR A 1 135 ? -5.850 -15.631 -8.901 1.00 93.69 135 THR A N 1
ATOM 1028 C CA . THR A 1 135 ? -6.379 -14.485 -8.155 1.00 93.69 135 THR A CA 1
ATOM 1029 C C . THR A 1 135 ? -5.683 -13.203 -8.594 1.00 93.69 135 THR A C 1
ATOM 1031 O O . THR A 1 135 ? -4.497 -13.011 -8.334 1.00 93.69 135 THR A O 1
ATOM 1034 N N . LEU A 1 136 ? -6.430 -12.288 -9.219 1.00 92.50 136 LEU A N 1
ATOM 1035 C CA . LEU A 1 136 ? -5.876 -11.007 -9.666 1.00 92.50 136 LEU A CA 1
ATOM 1036 C C . LEU A 1 136 ? -5.561 -10.076 -8.487 1.00 92.50 136 LEU A C 1
ATOM 1038 O O . LEU A 1 136 ? -4.478 -9.510 -8.415 1.00 92.50 136 LEU A O 1
ATOM 1042 N N . HIS A 1 137 ? -6.488 -9.906 -7.549 1.00 94.75 137 HIS A N 1
ATOM 1043 C CA . HIS A 1 137 ? -6.281 -9.095 -6.350 1.00 94.75 137 HIS A CA 1
ATOM 1044 C C . HIS A 1 137 ? -6.695 -9.904 -5.132 1.00 94.75 137 HIS A C 1
ATOM 1046 O O . HIS A 1 137 ? -7.807 -10.432 -5.099 1.00 94.75 137 HIS A O 1
ATOM 1052 N N . ARG A 1 138 ? -5.822 -9.972 -4.129 1.00 96.69 138 ARG A N 1
ATOM 1053 C CA . ARG A 1 138 ? -6.137 -10.573 -2.836 1.00 96.69 138 ARG A CA 1
ATOM 1054 C C . ARG A 1 138 ? -6.296 -9.459 -1.814 1.00 96.69 138 ARG A C 1
ATOM 1056 O O . ARG A 1 138 ? -5.397 -8.639 -1.638 1.00 96.69 138 ARG A O 1
ATOM 1063 N N . ILE A 1 139 ? -7.463 -9.418 -1.180 1.00 98.12 139 ILE A N 1
ATOM 10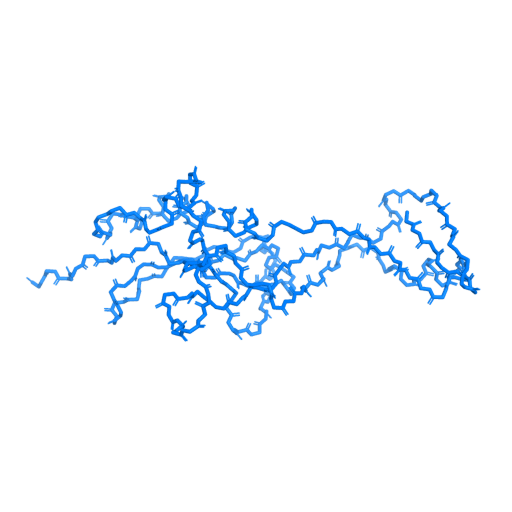64 C CA . ILE A 1 139 ? -7.763 -8.493 -0.094 1.00 98.12 139 ILE A CA 1
ATOM 1065 C C . ILE A 1 139 ? -8.314 -9.326 1.055 1.00 98.12 139 ILE A C 1
ATOM 1067 O O . ILE A 1 139 ? -9.285 -10.055 0.871 1.00 98.12 139 ILE A O 1
ATOM 1071 N N . GLU A 1 140 ? -7.687 -9.235 2.219 1.00 97.38 140 GLU A N 1
ATOM 1072 C CA . GLU A 1 140 ? -8.128 -9.934 3.423 1.00 97.38 140 GLU A CA 1
ATOM 1073 C C . GLU A 1 140 ? -8.298 -8.949 4.569 1.00 97.38 140 GLU A C 1
ATOM 1075 O O . GLU A 1 140 ? -7.567 -7.966 4.674 1.00 97.38 140 GLU A O 1
ATOM 1080 N N . VAL A 1 141 ? -9.285 -9.204 5.423 1.00 98.06 141 VAL A N 1
ATOM 1081 C CA . VAL A 1 141 ? -9.555 -8.407 6.620 1.00 98.06 141 VAL A CA 1
ATOM 1082 C C . VAL A 1 141 ? -9.319 -9.284 7.836 1.00 98.06 141 VAL A C 1
ATOM 1084 O O . VAL A 1 141 ? -9.780 -10.423 7.898 1.00 98.06 141 VAL A O 1
ATOM 1087 N N . HIS A 1 142 ? -8.602 -8.742 8.811 1.00 96.94 142 HIS A N 1
ATOM 1088 C CA . HIS A 1 142 ? -8.156 -9.465 9.985 1.00 96.94 142 HIS A CA 1
ATOM 1089 C C . HIS A 1 142 ? -8.527 -8.704 11.257 1.00 96.94 142 HIS A C 1
ATOM 1091 O O . HIS A 1 142 ? -8.253 -7.508 11.406 1.00 96.94 142 HIS A O 1
ATOM 1097 N N . HIS A 1 143 ? -9.087 -9.437 12.217 1.00 96.44 143 HIS A N 1
ATOM 1098 C CA . HIS A 1 143 ? -9.327 -8.957 13.574 1.00 96.44 143 HIS A CA 1
ATOM 1099 C C . HIS A 1 143 ? -8.188 -9.418 14.481 1.00 96.44 143 HIS A C 1
ATOM 1101 O O . HIS A 1 143 ? -8.158 -10.564 14.935 1.00 96.44 143 HIS A O 1
ATOM 1107 N N . ASP A 1 144 ? -7.266 -8.515 14.799 1.00 94.56 144 ASP A N 1
ATOM 1108 C CA . ASP A 1 144 ? -6.263 -8.758 15.831 1.00 94.56 144 ASP A CA 1
ATOM 1109 C C . ASP A 1 144 ? -6.874 -8.461 17.201 1.00 94.56 144 ASP A C 1
ATOM 1111 O O . ASP A 1 144 ? -6.831 -7.337 17.708 1.00 94.56 144 ASP A O 1
ATOM 1115 N N . ARG A 1 145 ? -7.462 -9.487 17.820 1.00 92.31 145 ARG A N 1
ATOM 1116 C CA . ARG A 1 145 ? -8.064 -9.359 19.154 1.00 92.31 145 ARG A CA 1
ATOM 1117 C C . ARG A 1 145 ? -7.048 -9.148 20.270 1.00 92.31 145 ARG A C 1
ATOM 1119 O O . ARG A 1 145 ? -7.417 -8.589 21.295 1.00 92.31 145 ARG A O 1
ATOM 1126 N N . GLN A 1 146 ? -5.794 -9.561 20.088 1.00 91.88 146 GLN A N 1
ATOM 1127 C CA . GLN A 1 146 ? -4.760 -9.348 21.101 1.00 91.88 146 GLN A CA 1
ATOM 1128 C C . GLN A 1 146 ? -4.366 -7.873 21.169 1.00 91.88 146 GLN A C 1
ATOM 1130 O O . GLN A 1 146 ? -4.202 -7.324 22.256 1.00 91.88 146 GLN A O 1
ATOM 1135 N N . ARG A 1 147 ? -4.253 -7.217 20.010 1.00 92.12 147 ARG A N 1
ATOM 1136 C CA . ARG A 1 147 ? -3.936 -5.784 19.916 1.00 92.12 147 ARG A CA 1
ATOM 1137 C C . ARG A 1 147 ? -5.174 -4.889 19.892 1.00 92.12 147 ARG A C 1
ATOM 1139 O O . ARG A 1 147 ? -5.045 -3.671 19.999 1.00 92.12 147 ARG A O 1
ATOM 1146 N N . GLY A 1 148 ? -6.361 -5.476 19.754 1.00 95.50 148 GLY A N 1
ATOM 1147 C CA . GLY A 1 148 ? -7.619 -4.751 19.618 1.00 95.50 148 GLY A CA 1
ATOM 1148 C C . GLY A 1 148 ? -7.686 -3.940 18.323 1.00 95.50 148 GLY A C 1
ATOM 1149 O O . GLY A 1 148 ? -8.199 -2.822 18.339 1.00 95.50 148 GLY A O 1
ATOM 1150 N N . LEU A 1 149 ? -7.163 -4.474 17.215 1.00 97.00 149 LEU A N 1
ATOM 1151 C CA . LEU A 1 149 ? -7.082 -3.782 15.926 1.00 97.00 149 LEU A CA 1
ATOM 1152 C C . LEU A 1 149 ? -7.864 -4.504 14.831 1.00 97.00 149 LEU A C 1
ATOM 1154 O O . LEU A 1 149 ? -7.896 -5.732 14.775 1.00 97.00 149 LEU A O 1
ATOM 1158 N N . LEU A 1 150 ? -8.435 -3.712 13.927 1.00 98.00 150 LEU A N 1
ATOM 1159 C CA . LEU A 1 150 ? -8.871 -4.167 12.614 1.00 98.00 150 LEU A CA 1
ATOM 1160 C C . LEU A 1 150 ? -7.815 -3.735 11.599 1.00 98.00 150 LEU A C 1
ATOM 1162 O O . LEU A 1 150 ? -7.467 -2.551 11.530 1.00 98.00 150 LEU A O 1
ATOM 1166 N N . PHE A 1 151 ? -7.314 -4.674 10.808 1.00 97.06 151 PHE A N 1
ATOM 1167 C CA . PHE A 1 151 ? -6.408 -4.368 9.709 1.00 97.06 151 PHE A CA 1
ATOM 1168 C C . PHE A 1 151 ? -6.780 -5.168 8.467 1.00 97.06 151 PHE A C 1
ATOM 1170 O O . PHE A 1 151 ? -7.448 -6.194 8.557 1.00 97.06 151 PHE A O 1
ATOM 1177 N N . ALA A 1 152 ? -6.360 -4.682 7.307 1.00 98.25 152 ALA A N 1
ATOM 1178 C CA . ALA A 1 152 ? -6.522 -5.380 6.046 1.00 98.25 152 ALA A CA 1
ATOM 1179 C C . ALA A 1 152 ? -5.170 -5.589 5.369 1.00 98.25 152 ALA A C 1
ATOM 1181 O O . ALA A 1 152 ? -4.273 -4.749 5.475 1.00 98.25 152 ALA A O 1
ATOM 1182 N N . GLU A 1 153 ? -5.045 -6.698 4.658 1.00 97.81 153 GLU A N 1
ATOM 1183 C CA . GLU A 1 153 ? -3.957 -6.973 3.734 1.00 97.81 153 GLU A CA 1
ATOM 1184 C C . GLU A 1 153 ? -4.462 -6.755 2.307 1.00 97.81 153 GLU A C 1
ATOM 1186 O O . GLU A 1 153 ? -5.521 -7.253 1.936 1.00 97.81 153 GLU A O 1
ATOM 1191 N N . VAL A 1 154 ? -3.711 -6.004 1.503 1.00 98.50 154 VAL A N 1
ATOM 1192 C CA . VAL A 1 154 ? -4.003 -5.760 0.088 1.00 98.50 154 VAL A CA 1
ATOM 1193 C C . VAL A 1 154 ? -2.801 -6.189 -0.738 1.00 98.50 154 VAL A C 1
ATOM 1195 O O . VAL A 1 154 ? -1.710 -5.645 -0.576 1.00 98.50 154 VAL A O 1
ATOM 1198 N N . GLN A 1 155 ? -3.014 -7.102 -1.676 1.00 97.75 155 GLN A N 1
ATOM 1199 C CA . GLN A 1 155 ? -2.019 -7.522 -2.651 1.00 97.75 155 GLN A CA 1
ATOM 1200 C C . GLN A 1 155 ? -2.586 -7.368 -4.065 1.00 97.75 155 GLN A C 1
ATOM 1202 O O . GLN A 1 155 ? -3.577 -7.998 -4.447 1.00 97.75 155 GLN A O 1
ATOM 1207 N N . LEU A 1 156 ? -1.964 -6.491 -4.853 1.00 97.00 156 LEU A N 1
ATOM 1208 C CA . LEU A 1 156 ? -2.346 -6.246 -6.243 1.00 97.00 156 LEU A CA 1
ATOM 1209 C C . LEU A 1 156 ? -1.602 -7.216 -7.161 1.00 97.00 156 LEU A C 1
ATOM 1211 O O . LEU A 1 156 ? -0.401 -7.366 -6.990 1.00 97.00 156 LEU A O 1
ATOM 1215 N N . PHE A 1 157 ? -2.265 -7.809 -8.156 1.00 95.12 157 PHE A N 1
ATOM 1216 C CA . PHE A 1 157 ? -1.673 -8.830 -9.034 1.00 95.12 157 PHE A CA 1
ATOM 1217 C C . PHE A 1 157 ? -1.100 -9.996 -8.221 1.00 95.12 157 PHE A C 1
ATOM 1219 O O . PHE A 1 157 ? 0.067 -10.350 -8.352 1.00 95.12 157 PHE A O 1
ATOM 1226 N N . SER A 1 158 ? -1.921 -10.538 -7.316 1.00 95.06 158 SER A N 1
ATOM 1227 C CA . SER A 1 158 ? -1.507 -11.568 -6.357 1.00 95.06 158 SER A CA 1
ATOM 1228 C C . SER A 1 158 ? -1.135 -12.896 -7.013 1.00 95.06 158 SER A C 1
ATOM 1230 O O . SER A 1 158 ? -0.518 -13.732 -6.371 1.00 95.06 158 SER A O 1
ATOM 1232 N N . ASP A 1 159 ? -1.471 -13.103 -8.285 1.00 93.69 159 ASP A N 1
ATOM 1233 C CA . ASP A 1 159 ? -0.994 -14.226 -9.097 1.00 93.69 159 ASP A CA 1
ATOM 1234 C C . ASP A 1 159 ? 0.497 -14.123 -9.470 1.00 93.69 159 ASP A C 1
ATOM 1236 O O . ASP A 1 159 ? 1.064 -15.066 -10.020 1.00 93.69 159 ASP A O 1
ATOM 1240 N N . SER A 1 160 ? 1.131 -13.001 -9.133 1.00 91.94 160 SER A N 1
ATOM 1241 C CA . SER A 1 160 ? 2.530 -12.675 -9.385 1.00 91.94 160 SER A CA 1
ATOM 1242 C C . SER A 1 160 ? 3.255 -12.341 -8.075 1.00 91.94 160 SER A C 1
ATOM 1244 O O . SER A 1 160 ? 2.630 -12.159 -7.034 1.00 91.94 160 SER A O 1
ATOM 1246 N N . GLU A 1 161 ? 4.589 -12.267 -8.095 1.00 92.38 161 GLU A N 1
ATOM 1247 C CA . GLU A 1 161 ? 5.423 -11.999 -6.904 1.00 92.38 161 GLU A CA 1
ATOM 1248 C C . GLU A 1 161 ? 5.385 -10.515 -6.475 1.00 92.38 161 GLU A C 1
ATOM 1250 O O . GLU A 1 161 ? 6.415 -9.854 -6.325 1.00 92.38 161 GLU A O 1
ATOM 1255 N N . THR A 1 162 ? 4.188 -9.949 -6.310 1.00 94.81 162 THR A N 1
ATOM 1256 C CA . THR A 1 162 ? 3.997 -8.567 -5.863 1.00 94.81 162 THR A CA 1
ATOM 1257 C C . THR A 1 162 ? 3.992 -8.449 -4.338 1.00 94.81 162 THR A C 1
ATOM 1259 O O . THR A 1 162 ? 3.582 -9.380 -3.638 1.00 94.81 162 THR A O 1
ATOM 1262 N N . PRO A 1 163 ? 4.400 -7.289 -3.788 1.00 96.56 163 PRO A N 1
ATOM 1263 C CA . PRO A 1 163 ? 4.326 -7.048 -2.353 1.00 96.56 163 PRO A CA 1
ATOM 1264 C C . PRO A 1 163 ? 2.884 -7.044 -1.826 1.00 96.56 163 PRO A C 1
ATOM 1266 O O . PRO A 1 163 ? 1.979 -6.508 -2.471 1.00 96.56 163 PRO A O 1
ATOM 1269 N N . SER A 1 164 ? 2.706 -7.541 -0.601 1.00 97.50 164 SER A N 1
ATOM 1270 C CA . SER A 1 164 ? 1.492 -7.326 0.192 1.00 97.50 164 SER A CA 1
ATOM 1271 C C . SER A 1 164 ? 1.613 -6.060 1.037 1.00 97.50 164 SER A C 1
ATOM 1273 O O . SER A 1 164 ? 2.652 -5.786 1.646 1.00 97.50 164 SER A O 1
ATOM 1275 N N . TYR A 1 165 ? 0.527 -5.299 1.122 1.00 98.25 165 TYR A N 1
ATOM 1276 C CA . TYR A 1 165 ? 0.445 -4.069 1.900 1.00 98.25 165 TYR A CA 1
ATOM 1277 C C . TYR A 1 165 ? -0.518 -4.229 3.070 1.00 98.25 165 TYR A C 1
ATOM 1279 O O . TYR A 1 165 ? -1.670 -4.610 2.882 1.00 98.25 165 TYR A O 1
ATOM 1287 N N . GLY A 1 166 ? -0.058 -3.901 4.273 1.00 98.06 166 GLY A N 1
ATOM 1288 C CA . GLY A 1 166 ? -0.888 -3.858 5.470 1.00 98.06 166 GLY A CA 1
ATOM 1289 C C . GLY A 1 166 ? -1.500 -2.477 5.666 1.00 98.06 166 GLY A C 1
ATOM 1290 O O . GLY A 1 166 ? -0.814 -1.466 5.505 1.00 98.06 166 GLY A O 1
ATOM 1291 N N . VAL A 1 167 ? -2.775 -2.439 6.048 1.00 98.62 167 VAL A N 1
ATOM 1292 C CA . VAL A 1 167 ? -3.526 -1.215 6.348 1.00 98.62 167 VAL A CA 1
ATOM 1293 C C . VAL A 1 167 ? -4.213 -1.344 7.700 1.00 98.62 167 VAL A C 1
ATOM 1295 O O . VAL A 1 167 ? -5.088 -2.187 7.875 1.00 98.62 167 VAL A O 1
ATOM 1298 N N . ILE A 1 168 ? -3.865 -0.483 8.653 1.00 98.31 168 ILE A N 1
ATOM 1299 C CA . ILE A 1 168 ? -4.498 -0.445 9.978 1.00 98.31 168 ILE A CA 1
ATOM 1300 C C . ILE A 1 168 ? -5.742 0.439 9.902 1.00 98.31 168 ILE A C 1
ATOM 1302 O O . ILE A 1 168 ? -5.639 1.657 9.767 1.00 98.31 168 ILE A O 1
ATOM 1306 N N . LEU A 1 169 ? -6.920 -0.173 9.990 1.00 98.44 169 LEU A N 1
ATOM 1307 C CA . LEU A 1 169 ? -8.197 0.507 9.777 1.00 98.44 169 LEU A CA 1
ATOM 1308 C C . LEU A 1 169 ? -8.711 1.191 11.042 1.00 98.44 169 LEU A C 1
ATOM 1310 O O . LEU A 1 169 ? -9.298 2.268 10.948 1.00 98.44 169 LEU A O 1
ATOM 1314 N N . GLY A 1 170 ? -8.487 0.603 12.216 1.00 97.94 170 GLY A N 1
ATOM 1315 C CA . GLY A 1 170 ? -8.935 1.173 13.483 1.00 97.94 170 GLY A CA 1
ATOM 1316 C C . GLY A 1 170 ? -8.880 0.192 14.646 1.00 97.94 170 GLY A C 1
ATOM 1317 O O . GLY A 1 170 ? -8.276 -0.877 14.551 1.00 97.94 170 GLY A O 1
ATOM 1318 N N . ARG A 1 171 ? -9.518 0.564 15.758 1.00 97.44 171 ARG A N 1
ATOM 1319 C CA . ARG A 1 171 ? -9.679 -0.303 16.934 1.00 97.44 171 ARG A CA 1
ATOM 1320 C C . ARG A 1 171 ? -10.975 -1.092 16.839 1.00 97.44 171 ARG A C 1
ATOM 1322 O O . ARG A 1 171 ? -12.001 -0.518 16.485 1.00 97.44 171 ARG A O 1
ATOM 1329 N N . ILE A 1 172 ? -10.945 -2.368 17.209 1.00 96.38 172 ILE A N 1
ATOM 1330 C CA . ILE A 1 172 ? -12.168 -3.168 17.365 1.00 96.38 172 ILE A CA 1
ATOM 1331 C C . ILE A 1 172 ? -12.797 -2.927 18.740 1.00 96.38 172 ILE A C 1
ATOM 1333 O O . ILE A 1 172 ? -12.106 -2.598 19.708 1.00 96.38 172 ILE A O 1
ATOM 1337 N N . LYS A 1 173 ? -14.115 -3.096 18.828 1.00 93.38 173 LYS A N 1
ATOM 1338 C CA . LYS A 1 173 ? -14.861 -3.077 20.085 1.00 93.38 173 LYS A CA 1
ATOM 1339 C C . LYS A 1 173 ? -14.342 -4.194 21.001 1.00 93.38 173 LYS A C 1
ATOM 1341 O O . LYS A 1 173 ? -14.091 -5.303 20.521 1.00 93.38 173 LYS A O 1
ATOM 1346 N N . PRO A 1 174 ? -14.182 -3.938 22.310 1.00 83.75 174 PRO A N 1
ATOM 1347 C CA . PRO A 1 174 ? -13.907 -5.011 23.253 1.00 83.75 174 PRO A CA 1
ATOM 1348 C C . PRO A 1 174 ? -15.071 -6.007 23.228 1.00 83.75 174 PRO A C 1
ATOM 1350 O O . PRO A 1 174 ? -16.231 -5.597 23.144 1.00 83.75 174 PRO A O 1
ATOM 1353 N N . ASN A 1 175 ? -14.770 -7.305 23.306 1.00 70.81 175 ASN A N 1
ATOM 1354 C CA . ASN A 1 175 ? -15.809 -8.310 23.510 1.00 70.81 175 ASN A CA 1
ATOM 1355 C C . ASN A 1 175 ? -16.518 -7.981 24.826 1.00 70.81 175 ASN A C 1
ATOM 1357 O O . ASN A 1 175 ? -15.906 -8.046 25.893 1.00 70.81 175 ASN A O 1
ATOM 1361 N N . VAL A 1 176 ? -17.791 -7.602 24.742 1.00 60.53 176 VAL A N 1
ATOM 1362 C CA . VAL A 1 176 ? -18.654 -7.570 25.919 1.00 60.53 176 VAL A CA 1
ATOM 1363 C C . VAL A 1 176 ? -18.932 -9.034 26.247 1.00 60.53 176 VAL A C 1
ATOM 1365 O O . VAL A 1 176 ? -19.512 -9.741 25.423 1.00 60.53 176 VAL A O 1
ATOM 1368 N N . ALA A 1 177 ? -18.386 -9.495 27.371 1.00 47.78 177 ALA A N 1
ATOM 1369 C CA . ALA A 1 177 ? -18.647 -10.824 27.914 1.00 47.78 177 ALA A CA 1
ATOM 1370 C C . ALA A 1 177 ? -20.102 -10.948 28.382 1.00 47.78 177 ALA A C 1
ATOM 1372 O O . ALA A 1 177 ? -20.649 -9.924 28.857 1.00 47.78 177 ALA A O 1
#

Sequence (177 aa):
MTFVRAGIEEVHHIKIDELPILLHFPILAPPGYLSPGIPTDGVQLSGLATVRFGKEPIMEARLKGATGLQVSEKHKPVAFARMIAKIAYSFAYAEGAMNDMYGESFVLPAILGERDEIGRWVGTLSDAPRTHPGTLHRIEVHHDRQRGLLFAEVQLFSDSETPSYGVILGRIKPNVA

Secondary structure (DSSP, 8-state):
-EEEETTEEEE----TTTS-EEEEEEEEPPPTTTSTTS--SS--EEEEEEEEESS-HHHHHHHTT-SEEE------HHHHHHHHHHHHHHHHHHTTGGGGEESS-TTHHHHHTS-S-HHHHEEE-SSPP---TT-SEEEEEEEETTTTEEEEEEEETTTSSPPEEEEEEEEEPP---